Protein AF-A0A4Y2X254-F1 (afdb_monomer_lite)

Secondary structure (DSSP, 8-state):
-BBTTBEEEE-STT---EEEE-TT--SS-B--EEEEEPGGG-SSPPP--TT-EE-S-EEEEESTT-EESS--EEE-------GGGTEEEEEEEESSSS--EE------HHHHHHHHTT-------EE--SEEEEEEEE--

Structure (mmCIF, N/CA/C/O backbone):
data_AF-A0A4Y2X254-F1
#
_entry.id   AF-A0A4Y2X254-F1
#
loop_
_atom_site.group_PDB
_atom_site.id
_atom_site.type_symbol
_atom_site.label_atom_id
_atom_site.label_alt_id
_atom_site.label_comp_id
_atom_site.label_asym_id
_atom_site.label_entity_id
_atom_site.label_seq_id
_atom_site.pdbx_PDB_ins_code
_atom_site.Cartn_x
_atom_site.Cartn_y
_atom_site.Cartn_z
_atom_site.occupancy
_atom_site.B_iso_or_equiv
_atom_site.auth_seq_id
_atom_site.auth_comp_id
_atom_site.auth_asym_id
_atom_site.auth_atom_id
_atom_site.pdbx_PDB_model_num
ATOM 1 N N . MET A 1 1 ? -0.592 -3.320 -16.004 1.00 88.75 1 MET A N 1
ATOM 2 C CA . MET A 1 1 ? 0.699 -3.849 -16.490 1.00 88.75 1 MET A CA 1
ATOM 3 C C . MET A 1 1 ? 1.710 -2.755 -16.274 1.00 88.75 1 MET A C 1
ATOM 5 O O . MET A 1 1 ? 1.361 -1.605 -16.503 1.00 88.75 1 MET A O 1
ATOM 9 N N . VAL A 1 2 ? 2.899 -3.107 -15.817 1.00 91.50 2 VAL A N 1
ATOM 10 C CA . VAL A 1 2 ? 4.017 -2.181 -15.631 1.00 91.50 2 VAL A CA 1
ATOM 11 C C . VAL A 1 2 ? 5.270 -2.823 -16.208 1.00 91.50 2 VAL A C 1
ATOM 13 O O . VAL A 1 2 ? 5.375 -4.047 -16.195 1.00 91.50 2 VAL A O 1
ATOM 16 N N . ASP A 1 3 ? 6.186 -2.016 -16.723 1.00 91.62 3 ASP A N 1
ATOM 17 C CA . ASP A 1 3 ? 7.510 -2.430 -17.187 1.00 91.62 3 ASP A CA 1
ATOM 18 C C . ASP A 1 3 ? 8.564 -1.416 -16.713 1.00 91.62 3 ASP A C 1
ATOM 20 O O . ASP A 1 3 ? 8.277 -0.571 -15.863 1.00 91.62 3 ASP A O 1
ATOM 24 N N . ALA A 1 4 ? 9.786 -1.495 -17.241 1.00 91.56 4 ALA A N 1
ATOM 25 C CA . ALA A 1 4 ? 10.888 -0.616 -16.856 1.00 91.56 4 ALA A CA 1
ATOM 26 C C . ALA A 1 4 ? 10.608 0.884 -17.079 1.00 91.56 4 ALA A C 1
ATOM 28 O O . ALA A 1 4 ? 11.311 1.714 -16.515 1.00 91.56 4 ALA A O 1
ATOM 29 N N . ARG A 1 5 ? 9.585 1.271 -17.850 1.00 91.81 5 ARG A N 1
ATOM 30 C CA . ARG A 1 5 ? 9.162 2.678 -17.978 1.00 91.81 5 ARG A CA 1
ATOM 31 C C . ARG A 1 5 ? 8.418 3.185 -16.740 1.00 91.81 5 ARG A C 1
ATOM 33 O O . ARG A 1 5 ? 8.185 4.382 -16.625 1.00 91.81 5 ARG A O 1
ATOM 40 N N . GLY A 1 6 ? 8.046 2.292 -15.825 1.00 90.62 6 GLY A N 1
ATOM 41 C CA . GLY A 1 6 ? 7.198 2.607 -14.685 1.00 90.62 6 GLY A CA 1
ATOM 42 C C . GLY A 1 6 ? 5.729 2.752 -15.081 1.00 90.62 6 GLY A C 1
ATOM 43 O O . GLY A 1 6 ? 5.288 2.317 -16.148 1.00 90.62 6 GLY A O 1
ATOM 44 N N . GLY A 1 7 ? 4.938 3.333 -14.188 1.00 90.81 7 GLY A N 1
ATOM 45 C CA . GLY A 1 7 ? 3.528 3.601 -14.432 1.00 90.81 7 GLY A CA 1
ATOM 46 C C . GLY A 1 7 ? 2.764 3.974 -13.170 1.00 90.81 7 GLY A C 1
ATOM 47 O O . GLY A 1 7 ? 3.117 3.579 -12.061 1.00 90.81 7 GLY A O 1
ATOM 48 N N . ALA A 1 8 ? 1.672 4.713 -13.353 1.00 90.12 8 ALA A N 1
ATOM 49 C CA . ALA A 1 8 ? 0.723 5.021 -12.294 1.00 90.12 8 ALA A CA 1
ATOM 50 C C . ALA A 1 8 ? -0.618 4.344 -12.588 1.00 90.12 8 ALA A C 1
ATOM 52 O O . ALA A 1 8 ? -1.198 4.506 -13.661 1.00 90.12 8 ALA A O 1
ATOM 53 N N . MET A 1 9 ? -1.121 3.591 -11.619 1.00 90.44 9 MET A N 1
ATOM 54 C CA . MET A 1 9 ? -2.375 2.857 -11.699 1.00 90.44 9 MET A CA 1
ATOM 55 C C . MET A 1 9 ? -3.311 3.367 -10.608 1.00 90.44 9 MET A C 1
ATOM 57 O O . MET A 1 9 ? -2.927 3.460 -9.447 1.00 90.44 9 MET A O 1
ATOM 61 N N . ARG A 1 10 ? -4.555 3.683 -10.966 1.00 88.31 10 ARG A N 1
ATOM 62 C CA . ARG A 1 10 ? -5.624 3.969 -10.000 1.00 88.31 10 ARG A CA 1
ATOM 63 C C . ARG A 1 10 ? -6.584 2.789 -9.983 1.00 88.31 10 ARG A C 1
ATOM 65 O O . ARG A 1 10 ? -6.902 2.235 -11.036 1.00 88.31 10 ARG A O 1
ATOM 72 N N . GLY A 1 11 ? -7.026 2.384 -8.799 1.00 81.25 11 GLY A N 1
ATOM 73 C CA . GLY A 1 11 ? -8.024 1.329 -8.685 1.00 81.25 11 GLY A CA 1
ATOM 74 C C . GLY A 1 11 ? -9.383 1.775 -9.244 1.00 81.25 11 GLY A C 1
ATOM 75 O O . GLY A 1 11 ? -9.690 2.964 -9.345 1.00 81.25 11 GLY A O 1
ATOM 76 N N . CYS A 1 12 ? -10.187 0.808 -9.685 1.00 74.75 12 CYS A N 1
ATOM 77 C CA . CYS A 1 12 ? -11.411 1.087 -10.429 1.00 74.75 12 CYS A CA 1
ATOM 78 C C . CYS A 1 12 ? -12.546 1.628 -9.545 1.00 74.75 12 CYS A C 1
ATOM 80 O O . CYS A 1 12 ? -12.768 1.172 -8.422 1.00 74.75 12 CYS A O 1
ATOM 82 N N . ARG A 1 13 ? -13.319 2.541 -10.144 1.00 62.75 13 ARG A N 1
ATOM 83 C CA . ARG A 1 13 ? -14.635 3.078 -9.758 1.00 62.75 13 ARG A CA 1
ATOM 84 C C . ARG A 1 13 ? -14.743 3.749 -8.385 1.00 62.75 13 ARG A C 1
ATOM 86 O O . ARG A 1 13 ? -15.201 4.875 -8.379 1.00 62.75 13 ARG A O 1
ATOM 93 N N . HIS A 1 14 ? -14.300 3.169 -7.269 1.00 73.62 14 HIS A N 1
ATOM 94 C CA . HIS A 1 14 ? -14.421 3.795 -5.933 1.00 73.62 14 HIS A CA 1
ATOM 95 C C . HIS A 1 14 ? -13.381 3.309 -4.910 1.00 73.62 14 HIS A C 1
ATOM 97 O O . HIS A 1 14 ? -13.564 3.488 -3.707 1.00 73.62 14 HIS A O 1
ATOM 103 N N . SER A 1 15 ? -12.305 2.642 -5.338 1.00 81.94 15 SER A N 1
ATOM 104 C CA . SER A 1 15 ? -11.327 2.128 -4.375 1.00 81.94 15 SER A CA 1
ATOM 105 C C . SER A 1 15 ? -10.490 3.229 -3.730 1.00 81.94 15 SER A C 1
ATOM 107 O O . SER A 1 15 ? -10.015 3.018 -2.630 1.00 81.94 15 SER A O 1
ATOM 109 N N . GLY A 1 16 ? -10.246 4.354 -4.411 1.00 85.75 16 GLY A N 1
ATOM 110 C CA . GLY A 1 16 ? -9.342 5.420 -3.949 1.00 85.75 16 GLY A CA 1
ATOM 111 C C . GLY A 1 16 ? -7.851 5.044 -3.939 1.00 85.75 16 GLY A C 1
ATOM 112 O O . GLY A 1 16 ? -7.012 5.931 -3.921 1.00 85.75 16 GLY A O 1
ATOM 113 N N . VAL A 1 17 ? -7.518 3.751 -4.017 1.00 90.19 17 VAL A N 1
ATOM 114 C CA . VAL A 1 17 ? -6.135 3.250 -4.084 1.00 90.19 17 VAL A CA 1
ATOM 115 C C . VAL A 1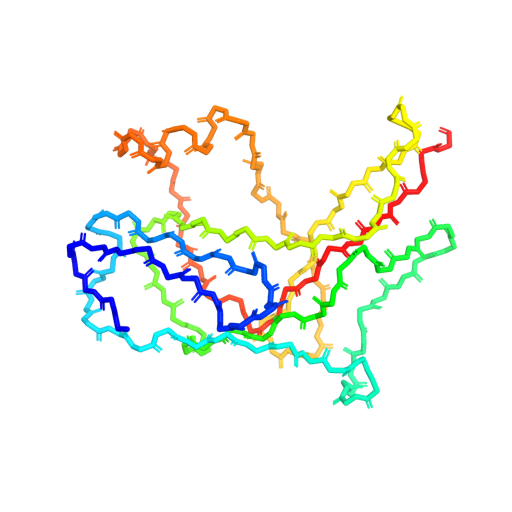 17 ? -5.416 3.729 -5.342 1.00 90.19 17 VAL A C 1
ATOM 117 O O . VAL A 1 17 ? -5.955 3.611 -6.450 1.00 90.19 17 VAL A O 1
ATOM 120 N N . ARG A 1 18 ? -4.167 4.169 -5.181 1.00 90.44 18 ARG A N 1
ATOM 121 C CA . ARG A 1 18 ? -3.242 4.462 -6.280 1.00 90.44 18 ARG A CA 1
ATOM 122 C C . ARG A 1 18 ? -1.921 3.741 -6.050 1.00 90.44 18 ARG A C 1
ATOM 124 O O . ARG A 1 18 ? -1.416 3.706 -4.939 1.00 90.44 18 ARG A O 1
ATOM 131 N N . ILE A 1 19 ? -1.363 3.183 -7.112 1.00 90.44 19 ILE A N 1
ATOM 132 C CA . ILE A 1 19 ? -0.040 2.562 -7.123 1.00 90.44 19 ILE A CA 1
ATOM 133 C C . ILE A 1 19 ? 0.802 3.349 -8.117 1.00 90.44 19 ILE A C 1
ATOM 135 O O . ILE A 1 19 ? 0.371 3.558 -9.253 1.00 90.44 19 ILE A O 1
ATOM 139 N N . ILE A 1 20 ?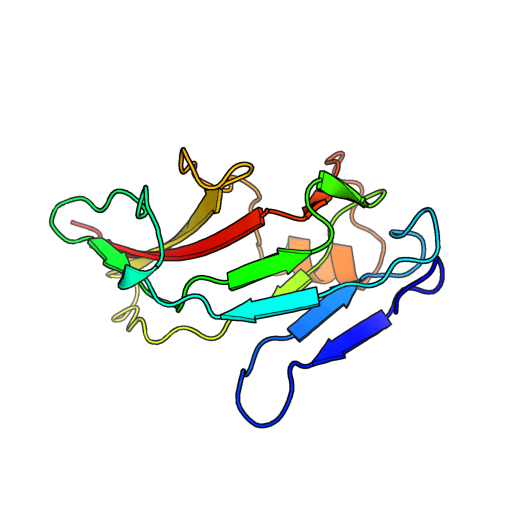 1.981 3.792 -7.704 1.00 90.88 20 ILE A N 1
ATOM 140 C CA . ILE A 1 20 ? 2.931 4.518 -8.541 1.00 90.88 20 ILE A CA 1
ATOM 141 C C . ILE A 1 20 ? 4.238 3.745 -8.511 1.00 90.88 20 ILE A C 1
ATOM 143 O O . ILE A 1 20 ? 4.831 3.527 -7.457 1.00 90.88 20 ILE A O 1
ATOM 147 N N . ILE A 1 21 ? 4.673 3.327 -9.689 1.00 90.44 21 ILE A N 1
ATOM 148 C CA . ILE A 1 21 ? 5.931 2.627 -9.892 1.00 90.44 21 ILE A CA 1
ATOM 149 C C . ILE A 1 21 ? 6.807 3.583 -10.694 1.00 90.44 21 ILE A C 1
ATOM 151 O O . ILE A 1 21 ? 6.490 3.833 -11.862 1.00 90.44 21 ILE A O 1
ATOM 155 N N . PRO A 1 22 ? 7.858 4.154 -10.086 1.00 89.06 22 PRO A N 1
ATOM 156 C CA . PRO A 1 22 ? 8.777 5.023 -10.805 1.00 89.06 22 PRO A CA 1
ATOM 157 C C . PRO A 1 22 ? 9.480 4.281 -11.956 1.00 89.06 22 PRO A C 1
ATOM 159 O O . PRO A 1 22 ? 9.564 3.042 -11.943 1.00 89.06 22 PRO A O 1
ATOM 162 N N . PRO A 1 23 ? 10.001 5.008 -12.957 1.00 89.75 23 PRO A N 1
ATOM 163 C CA . PRO A 1 23 ? 10.819 4.419 -14.006 1.00 89.75 23 PRO A CA 1
ATOM 164 C C . PRO A 1 23 ? 11.997 3.621 -13.436 1.00 89.75 23 PRO A C 1
ATOM 166 O O . PRO A 1 23 ? 12.519 3.899 -12.358 1.00 89.75 23 PRO A O 1
ATOM 169 N N . ARG A 1 24 ? 12.416 2.590 -14.171 1.00 89.56 24 ARG A N 1
ATOM 170 C CA . ARG A 1 24 ? 13.536 1.683 -13.867 1.00 89.56 24 ARG A CA 1
ATOM 171 C C . ARG A 1 24 ? 13.380 0.828 -12.604 1.00 89.56 24 ARG A C 1
ATOM 173 O O . ARG A 1 24 ? 14.252 0.012 -12.333 1.00 89.56 24 ARG A O 1
ATOM 180 N N . LYS A 1 25 ? 12.274 0.937 -11.857 1.00 88.00 25 LYS A N 1
ATOM 181 C CA . LYS A 1 25 ? 12.049 0.118 -10.652 1.00 88.00 25 LYS A CA 1
ATOM 182 C C . LYS A 1 25 ? 11.528 -1.289 -10.959 1.00 88.00 25 LYS A C 1
ATOM 184 O O . LYS A 1 25 ? 11.769 -2.201 -10.175 1.00 88.00 25 LYS A O 1
ATOM 189 N N . ALA A 1 26 ? 10.866 -1.513 -12.096 1.00 90.75 26 ALA A N 1
ATOM 190 C CA . ALA A 1 26 ? 10.452 -2.853 -12.524 1.00 90.75 26 ALA A CA 1
ATOM 191 C C . ALA A 1 26 ? 11.522 -3.499 -13.422 1.00 90.75 26 ALA A C 1
ATOM 193 O O . ALA A 1 26 ? 11.818 -2.984 -14.498 1.00 90.75 26 ALA A O 1
ATOM 194 N N . SER A 1 27 ? 12.071 -4.642 -12.999 1.00 89.75 27 SER A N 1
ATOM 195 C CA . SER A 1 27 ? 13.108 -5.378 -13.746 1.00 89.75 27 SER A CA 1
ATOM 196 C C . SER A 1 27 ? 12.570 -6.109 -14.979 1.00 89.75 27 SER A C 1
ATOM 198 O O . SER A 1 27 ? 13.298 -6.328 -15.944 1.00 89.75 27 SER A O 1
ATOM 200 N N . MET A 1 28 ? 11.288 -6.479 -14.961 1.00 90.50 28 MET A N 1
ATOM 201 C CA . MET A 1 28 ? 10.595 -7.136 -16.065 1.00 90.50 28 MET A CA 1
ATOM 202 C C . MET A 1 28 ? 9.124 -6.705 -16.121 1.00 90.50 28 MET A C 1
ATOM 204 O O . MET A 1 28 ? 8.572 -6.280 -15.099 1.00 90.50 28 MET A O 1
ATOM 208 N N . PRO A 1 29 ? 8.458 -6.825 -17.284 1.00 92.31 29 PRO A N 1
ATOM 209 C CA . PRO A 1 29 ? 7.033 -6.556 -17.392 1.00 92.31 29 PRO A CA 1
ATOM 210 C C . PRO A 1 29 ? 6.214 -7.442 -16.446 1.00 92.31 29 PRO A C 1
ATOM 212 O O . PRO A 1 29 ? 6.281 -8.667 -16.517 1.00 92.31 29 PRO A O 1
ATOM 215 N N . MET A 1 30 ? 5.400 -6.834 -15.583 1.00 90.75 30 MET A N 1
ATOM 216 C CA . MET A 1 30 ? 4.594 -7.555 -14.596 1.00 90.75 30 MET A CA 1
ATOM 217 C C . MET A 1 30 ? 3.157 -7.029 -14.506 1.00 90.75 30 MET A C 1
ATOM 219 O O . MET A 1 30 ? 2.848 -5.857 -14.765 1.00 90.75 30 MET A O 1
ATOM 223 N N . ARG A 1 31 ? 2.231 -7.928 -14.157 1.00 91.81 31 ARG A N 1
ATOM 224 C CA . ARG A 1 31 ? 0.824 -7.595 -13.924 1.00 91.81 31 ARG A CA 1
ATOM 225 C C . ARG A 1 31 ? 0.602 -7.348 -12.441 1.00 91.81 31 ARG A C 1
ATOM 227 O O . ARG A 1 31 ? 0.458 -8.297 -11.682 1.00 91.81 31 ARG A O 1
ATOM 234 N N . ILE A 1 32 ? 0.509 -6.078 -12.065 1.00 90.06 32 ILE A N 1
ATOM 235 C CA . ILE A 1 32 ? 0.159 -5.713 -10.695 1.00 90.06 32 ILE A CA 1
ATOM 236 C C . ILE A 1 32 ? -1.348 -5.807 -10.503 1.00 90.06 32 ILE A C 1
ATOM 238 O O . ILE A 1 32 ? -2.120 -5.259 -11.297 1.00 90.06 32 ILE A O 1
ATOM 242 N N . THR A 1 33 ? -1.752 -6.504 -9.450 1.00 89.38 33 THR A N 1
ATOM 243 C CA . THR A 1 33 ? -3.140 -6.617 -9.006 1.00 89.38 33 THR A CA 1
ATOM 244 C C . THR A 1 33 ? -3.263 -6.129 -7.579 1.00 89.38 33 THR A C 1
ATOM 246 O O . THR A 1 33 ? -2.337 -6.249 -6.785 1.00 89.38 33 THR A O 1
ATOM 249 N N . CYS A 1 34 ? -4.425 -5.583 -7.257 1.00 88.19 34 CYS A N 1
ATOM 250 C CA . CYS A 1 34 ? -4.707 -5.026 -5.952 1.00 88.19 34 CYS A CA 1
ATOM 251 C C . CYS A 1 34 ? -6.200 -5.202 -5.669 1.00 88.19 34 CYS A C 1
ATOM 253 O O . CYS A 1 34 ? -7.026 -4.827 -6.509 1.00 88.19 34 CYS A O 1
ATOM 255 N N . ARG A 1 35 ? -6.559 -5.796 -4.527 1.00 88.12 35 ARG A N 1
ATOM 256 C CA . ARG A 1 35 ? -7.962 -5.986 -4.132 1.00 88.12 35 ARG A CA 1
ATOM 257 C C . ARG A 1 35 ? -8.172 -5.758 -2.645 1.00 88.12 35 ARG A C 1
AT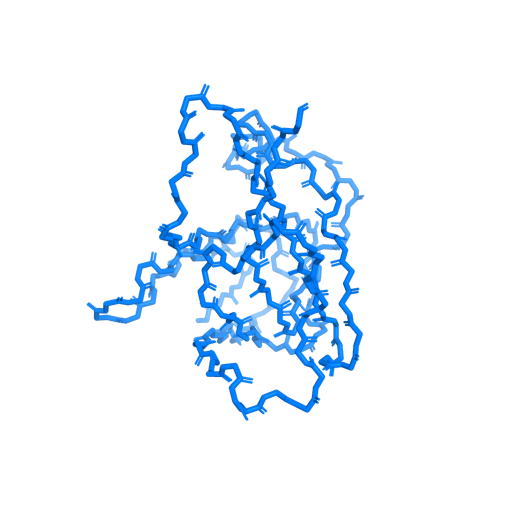OM 259 O O . ARG A 1 35 ? -7.330 -6.106 -1.828 1.00 88.12 35 ARG A O 1
ATOM 266 N N . TYR A 1 36 ? -9.339 -5.232 -2.288 1.00 89.31 36 TYR A N 1
ATOM 267 C CA . TYR A 1 36 ? -9.739 -5.174 -0.889 1.00 89.31 36 TYR A CA 1
ATOM 268 C C . TYR A 1 36 ? -10.199 -6.538 -0.393 1.00 89.31 36 TYR A C 1
ATOM 270 O O . TYR A 1 36 ? -11.085 -7.163 -0.985 1.00 89.31 36 TYR A O 1
ATOM 278 N N . LEU A 1 37 ? -9.638 -6.958 0.733 1.00 88.75 37 LEU A N 1
ATOM 279 C CA . LEU A 1 37 ? -10.101 -8.103 1.489 1.00 88.75 37 LEU A CA 1
ATOM 280 C C . LEU A 1 37 ? -11.053 -7.680 2.598 1.00 88.75 37 LEU A C 1
ATOM 282 O O . LEU A 1 37 ? -10.926 -6.627 3.224 1.00 88.75 37 LEU A O 1
ATOM 286 N N . ARG A 1 38 ? -12.023 -8.557 2.830 1.00 86.00 38 ARG A N 1
ATOM 287 C CA . ARG A 1 38 ? -12.898 -8.507 3.994 1.00 86.00 38 ARG A CA 1
ATOM 288 C C . ARG A 1 38 ? -12.183 -9.188 5.156 1.00 86.00 38 ARG A C 1
ATOM 290 O O . ARG A 1 38 ? -11.622 -10.265 4.953 1.00 86.00 38 ARG A O 1
ATOM 297 N N . LYS A 1 39 ? -12.211 -8.579 6.343 1.00 81.94 39 LYS A N 1
ATOM 298 C CA . LYS A 1 39 ? -11.507 -9.087 7.531 1.00 81.94 39 LYS A CA 1
ATOM 299 C C . LYS A 1 39 ? -11.960 -10.505 7.888 1.00 81.94 39 LYS A C 1
ATOM 301 O O . LYS A 1 39 ? -11.138 -11.322 8.275 1.00 81.94 39 LYS A O 1
ATOM 306 N N . GLU A 1 40 ? -13.231 -10.822 7.653 1.00 85.38 40 GLU A N 1
ATOM 307 C CA . GLU A 1 40 ? -13.839 -12.128 7.944 1.00 85.38 40 GLU A CA 1
ATOM 308 C C . GLU A 1 40 ? -13.289 -13.261 7.066 1.00 85.38 40 GLU A C 1
ATOM 310 O O . GLU A 1 40 ? -13.489 -14.430 7.371 1.00 85.38 40 GLU A O 1
ATOM 315 N N . LYS A 1 41 ? -12.618 -12.932 5.954 1.00 85.31 41 LYS A N 1
ATOM 316 C CA . LYS A 1 41 ? -11.998 -13.925 5.065 1.00 85.31 41 LYS A CA 1
ATOM 317 C C . LYS A 1 41 ? -10.562 -14.273 5.459 1.00 85.31 41 LYS A C 1
ATOM 319 O O . LYS A 1 41 ? -9.962 -15.116 4.800 1.00 85.31 41 LYS A O 1
ATOM 324 N N . LEU A 1 42 ? -9.997 -13.615 6.471 1.00 85.69 42 LEU A N 1
ATOM 325 C CA . LEU A 1 42 ? -8.637 -13.883 6.925 1.00 85.69 42 LEU A CA 1
ATOM 326 C C . LEU A 1 42 ? -8.638 -14.953 8.005 1.00 85.69 42 LEU A C 1
ATOM 328 O O . LEU A 1 42 ? -9.311 -14.811 9.021 1.00 85.69 42 LEU A O 1
ATOM 332 N N . ILE A 1 43 ? -7.824 -15.983 7.792 1.00 88.25 43 ILE A N 1
ATOM 333 C CA . ILE A 1 43 ? -7.573 -17.023 8.794 1.00 88.25 43 ILE A CA 1
ATOM 334 C C . ILE A 1 43 ? -6.825 -16.411 9.989 1.00 88.25 43 ILE A C 1
ATOM 336 O O . ILE A 1 43 ? -7.179 -16.662 11.137 1.00 88.25 43 ILE A O 1
ATOM 340 N N . HIS A 1 44 ? -5.846 -15.542 9.713 1.00 89.94 44 HIS A N 1
ATOM 341 C CA . HIS A 1 44 ? -5.045 -14.850 10.721 1.00 89.94 44 HIS A CA 1
ATOM 342 C C . HIS A 1 44 ? -5.183 -13.325 10.552 1.00 89.94 44 HIS A C 1
ATOM 344 O O . HIS A 1 44 ? -4.466 -12.720 9.749 1.00 89.94 44 HIS A O 1
ATOM 350 N N . PRO A 1 45 ? -6.138 -12.674 11.243 1.00 88.94 45 PRO A N 1
ATOM 351 C CA . PRO A 1 45 ? -6.293 -11.223 11.176 1.00 88.94 45 PRO A CA 1
ATOM 352 C C . PRO A 1 45 ? -5.116 -10.495 11.856 1.00 88.94 45 PRO A C 1
ATOM 354 O O . PRO A 1 45 ? -4.460 -11.076 12.723 1.00 88.94 45 PRO A O 1
ATOM 357 N N . PRO A 1 46 ? -4.854 -9.221 11.504 1.00 89.50 46 PRO A N 1
ATOM 358 C CA . PRO A 1 46 ? -3.810 -8.435 12.155 1.00 89.50 46 PRO A CA 1
ATOM 359 C C . PRO A 1 46 ? -4.096 -8.299 13.659 1.00 89.50 46 PRO A C 1
ATOM 361 O O . PRO A 1 46 ? -5.241 -7.991 14.019 1.00 89.50 46 PRO A O 1
ATOM 364 N N . PRO A 1 47 ? -3.093 -8.519 14.530 1.00 88.06 47 PRO A N 1
ATOM 365 C CA . PRO A 1 47 ? -3.250 -8.320 15.962 1.00 88.06 47 PRO A CA 1
ATOM 366 C C . PRO A 1 47 ? -3.447 -6.827 16.238 1.00 88.06 47 PRO A C 1
ATOM 368 O O . PRO A 1 47 ? -2.732 -5.993 15.684 1.00 88.06 47 PRO A O 1
ATOM 371 N N . LEU A 1 48 ? -4.433 -6.503 17.071 1.00 88.81 48 LEU A N 1
ATOM 372 C CA . LEU A 1 48 ? -4.709 -5.146 17.533 1.00 88.81 48 LEU A CA 1
ATOM 373 C C . LEU A 1 48 ? -4.661 -5.149 19.057 1.00 88.81 48 LEU A C 1
ATOM 375 O O . LEU A 1 48 ? -5.250 -6.033 19.683 1.00 88.81 48 LEU A O 1
ATOM 379 N N . MET A 1 49 ? -3.961 -4.179 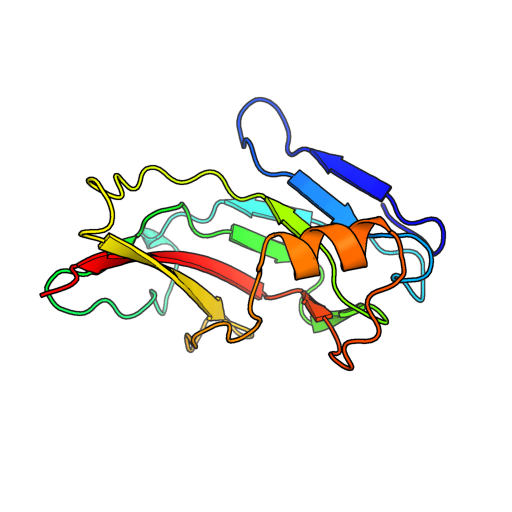19.631 1.00 88.38 49 MET A N 1
ATOM 380 C CA . MET A 1 49 ? -3.932 -3.957 21.076 1.00 88.38 49 MET A CA 1
ATOM 381 C C . MET A 1 49 ? -5.114 -3.090 21.532 1.00 88.38 49 MET A C 1
ATOM 383 O O . MET A 1 49 ? -5.870 -2.548 20.721 1.00 88.38 49 MET A O 1
ATOM 387 N N . GLU A 1 50 ? -5.298 -2.962 22.846 1.00 86.88 50 GLU A N 1
ATOM 388 C CA . GLU A 1 50 ? -6.280 -2.029 23.400 1.00 86.88 50 GLU A CA 1
ATOM 389 C C . GLU A 1 50 ? -5.978 -0.598 22.929 1.00 86.88 50 GLU A C 1
ATOM 391 O O . GLU A 1 50 ? -4.838 -0.144 22.962 1.00 86.88 50 GLU A O 1
ATOM 396 N N . GLY A 1 51 ? -7.001 0.104 22.433 1.00 84.75 51 GLY A N 1
ATOM 397 C CA . GLY A 1 51 ? -6.843 1.444 21.861 1.00 84.75 51 GLY A CA 1
ATOM 398 C C . GLY A 1 51 ? -6.380 1.482 20.398 1.00 84.75 51 GLY A C 1
ATOM 399 O O . GLY A 1 51 ? -6.326 2.576 19.827 1.00 84.75 51 GLY A O 1
ATOM 400 N N . GLU A 1 52 ? -6.112 0.329 19.773 1.00 88.50 52 GLU A N 1
ATOM 401 C CA . GLU A 1 52 ? -5.804 0.222 18.344 1.00 88.50 52 GLU A CA 1
ATOM 402 C C . GLU A 1 52 ? -7.037 -0.142 17.505 1.00 88.50 52 GLU A C 1
ATOM 404 O O . GLU A 1 52 ? -7.912 -0.912 17.908 1.00 88.50 52 GLU A O 1
ATOM 409 N N . ALA A 1 53 ? -7.098 0.382 16.280 1.00 88.31 53 ALA A N 1
ATOM 410 C CA . ALA A 1 53 ? -8.137 0.030 15.316 1.00 88.31 53 ALA A CA 1
ATOM 411 C C . ALA A 1 53 ? -7.593 -0.017 13.886 1.00 88.31 53 ALA A C 1
ATOM 413 O O . ALA A 1 53 ? -6.595 0.618 13.558 1.00 88.31 53 ALA A O 1
ATOM 414 N N . CYS A 1 54 ? -8.274 -0.735 12.991 1.00 89.31 54 CYS A N 1
ATOM 415 C CA . CYS A 1 54 ? -7.958 -0.661 11.566 1.00 89.31 54 CYS A CA 1
ATOM 416 C C . CYS A 1 54 ? -8.348 0.720 11.020 1.00 89.31 54 CYS A C 1
ATOM 418 O O . CYS A 1 54 ? -9.511 1.116 11.085 1.00 89.31 54 CYS A O 1
ATOM 420 N N . ALA A 1 55 ? -7.382 1.434 10.449 1.00 90.25 55 ALA A N 1
ATOM 421 C CA . ALA A 1 55 ? -7.584 2.726 9.810 1.00 90.25 55 ALA A CA 1
ATOM 422 C C . ALA A 1 55 ? -8.027 2.582 8.344 1.00 90.25 55 ALA A C 1
ATOM 424 O O . ALA A 1 55 ? -8.740 3.444 7.835 1.00 90.25 55 ALA A O 1
ATOM 425 N N . SER A 1 56 ? -7.657 1.495 7.665 1.00 90.69 56 SER A N 1
ATOM 426 C CA . SER A 1 56 ? -8.070 1.189 6.288 1.00 90.69 56 SER A CA 1
ATOM 427 C C . SER A 1 56 ? -8.572 -0.249 6.140 1.00 90.69 56 SER A C 1
ATOM 429 O O . SER A 1 56 ? -8.485 -1.074 7.051 1.00 90.69 56 SER A O 1
ATOM 431 N N . ARG A 1 57 ? -9.133 -0.550 4.962 1.00 89.75 57 ARG A N 1
ATOM 432 C CA . ARG A 1 57 ? -9.426 -1.928 4.555 1.00 89.75 57 ARG A CA 1
ATOM 433 C C . ARG A 1 57 ? -8.133 -2.644 4.180 1.00 89.75 57 ARG A C 1
ATOM 435 O O . ARG A 1 57 ? -7.231 -2.036 3.615 1.00 89.75 57 ARG A O 1
ATOM 442 N N . ILE A 1 58 ? -8.109 -3.952 4.409 1.00 90.62 58 ILE A N 1
ATOM 443 C CA . ILE A 1 58 ? -6.962 -4.801 4.090 1.00 90.62 58 ILE A CA 1
ATOM 444 C C . ILE A 1 58 ? -6.810 -4.887 2.577 1.00 90.62 58 ILE A C 1
ATOM 446 O O . ILE A 1 58 ? -7.772 -5.187 1.866 1.00 90.62 58 ILE A O 1
ATOM 450 N N . LEU A 1 59 ? -5.608 -4.608 2.097 1.00 91.25 59 LEU A N 1
ATOM 451 C CA . LEU A 1 59 ? -5.260 -4.589 0.691 1.00 91.25 59 LEU A CA 1
ATOM 452 C C . LEU A 1 59 ? -4.416 -5.812 0.368 1.00 91.25 59 LEU A C 1
ATOM 454 O O . LEU A 1 59 ? -3.331 -5.954 0.916 1.00 91.25 59 LEU A O 1
ATOM 458 N N . GLU A 1 60 ? -4.899 -6.679 -0.515 1.00 89.88 60 GLU A N 1
ATOM 459 C CA . GLU A 1 60 ? -4.086 -7.759 -1.065 1.00 89.88 60 GLU A CA 1
ATOM 460 C C . GLU A 1 60 ? -3.432 -7.314 -2.368 1.00 89.88 60 GLU A C 1
ATOM 462 O O . GLU A 1 60 ? -4.125 -6.796 -3.253 1.00 89.88 60 GLU A O 1
ATOM 467 N N . MET A 1 61 ? -2.123 -7.539 -2.490 1.00 88.06 61 MET A N 1
ATOM 468 C CA . MET A 1 61 ? -1.349 -7.200 -3.682 1.00 88.06 61 MET A CA 1
ATOM 469 C C . MET A 1 61 ? -0.833 -8.457 -4.374 1.00 88.06 61 MET A C 1
ATOM 471 O O . MET A 1 61 ? -0.451 -9.436 -3.739 1.00 88.06 61 MET A O 1
ATOM 475 N N . GLY A 1 62 ? -0.795 -8.408 -5.702 1.00 87.88 62 GLY A N 1
ATOM 476 C CA . GLY A 1 62 ? -0.196 -9.443 -6.533 1.00 87.88 62 GLY A CA 1
ATOM 477 C C . GLY A 1 62 ? 0.720 -8.835 -7.598 1.00 87.88 62 GLY A C 1
ATOM 478 O O . GLY A 1 62 ? 0.470 -7.702 -8.022 1.00 87.88 62 GLY A O 1
ATOM 479 N N . PRO A 1 63 ? 1.749 -9.571 -8.053 1.00 88.19 63 PRO A N 1
ATOM 480 C CA . PRO A 1 63 ? 2.062 -10.954 -7.677 1.00 88.19 63 PRO A CA 1
ATOM 481 C C . PRO A 1 63 ? 2.726 -11.054 -6.294 1.00 88.19 63 PRO A C 1
ATOM 483 O O . PRO A 1 63 ? 3.539 -10.207 -5.933 1.00 88.19 63 PRO A O 1
ATOM 486 N N . VAL A 1 64 ? 2.399 -12.104 -5.535 1.00 83.69 64 VAL A N 1
ATOM 487 C CA . VAL A 1 64 ? 3.030 -12.380 -4.233 1.00 83.69 64 VAL A CA 1
ATOM 488 C C . VAL A 1 64 ? 4.533 -12.567 -4.422 1.00 83.69 64 VAL A C 1
ATOM 490 O O . VAL A 1 64 ? 4.961 -13.303 -5.310 1.00 83.69 64 VAL A O 1
ATOM 493 N N . GLY A 1 65 ? 5.334 -11.882 -3.604 1.00 78.31 65 GLY A N 1
ATOM 494 C CA . GLY A 1 65 ? 6.794 -11.961 -3.669 1.00 78.31 65 GLY A CA 1
ATOM 495 C C . GLY A 1 65 ? 7.419 -11.249 -4.871 1.00 78.31 65 GLY A C 1
ATOM 496 O O . GLY A 1 65 ? 8.626 -11.375 -5.077 1.00 78.31 65 GLY A O 1
ATOM 497 N N . ALA A 1 66 ? 6.641 -10.493 -5.657 1.00 83.94 66 ALA A N 1
ATOM 498 C CA . ALA A 1 66 ? 7.209 -9.638 -6.690 1.00 83.94 66 ALA A CA 1
ATOM 499 C C . ALA A 1 66 ? 8.148 -8.599 -6.063 1.00 83.94 66 ALA A C 1
ATOM 501 O O . ALA A 1 66 ? 7.845 -8.019 -5.020 1.00 83.94 66 ALA A O 1
ATOM 502 N N . ARG A 1 67 ? 9.293 -8.384 -6.714 1.00 82.94 67 ARG A N 1
ATOM 503 C CA . ARG A 1 67 ? 10.346 -7.478 -6.257 1.00 82.94 67 ARG A CA 1
ATOM 504 C C . ARG A 1 67 ? 10.533 -6.347 -7.249 1.00 82.94 67 ARG A C 1
ATOM 506 O O . ARG A 1 67 ? 10.560 -6.577 -8.461 1.00 82.94 67 ARG A O 1
ATOM 513 N N . PHE A 1 68 ? 10.721 -5.151 -6.720 1.00 86.75 68 PHE A N 1
ATOM 514 C CA . PHE A 1 68 ? 11.225 -4.017 -7.475 1.00 86.75 68 PHE A CA 1
ATOM 515 C C 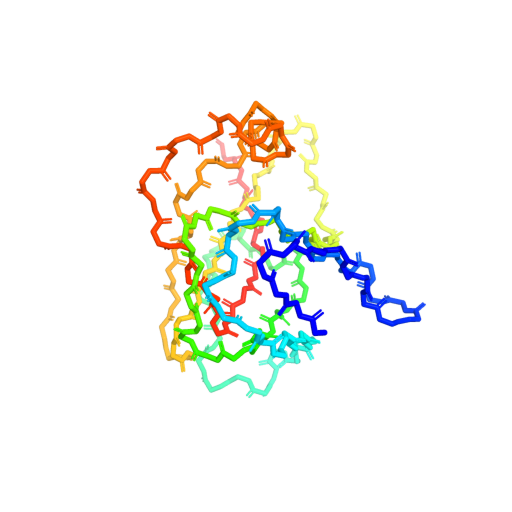. PHE A 1 68 ? 12.672 -3.725 -7.108 1.00 86.75 68 PHE A C 1
ATOM 517 O O . PHE A 1 68 ? 13.122 -4.004 -6.000 1.00 86.75 68 PHE A O 1
ATOM 524 N N . LEU A 1 69 ? 13.368 -3.082 -8.038 1.00 86.38 69 LEU A N 1
ATOM 525 C CA . LEU A 1 69 ? 14.741 -2.597 -7.893 1.00 86.38 69 LEU A CA 1
ATOM 526 C C . LEU A 1 69 ? 14.843 -1.350 -6.989 1.00 86.38 69 LEU A C 1
ATOM 528 O O . LEU A 1 69 ? 15.856 -0.661 -6.982 1.00 86.38 69 LEU A O 1
ATOM 532 N N . GLY A 1 70 ? 13.771 -0.999 -6.284 1.00 83.81 70 GLY A N 1
ATOM 533 C CA . GLY A 1 70 ? 13.706 0.117 -5.351 1.00 83.81 70 GLY A CA 1
ATOM 534 C C . GLY A 1 70 ? 12.262 0.419 -4.953 1.00 83.81 70 GLY A C 1
ATOM 535 O O . GLY A 1 70 ? 11.35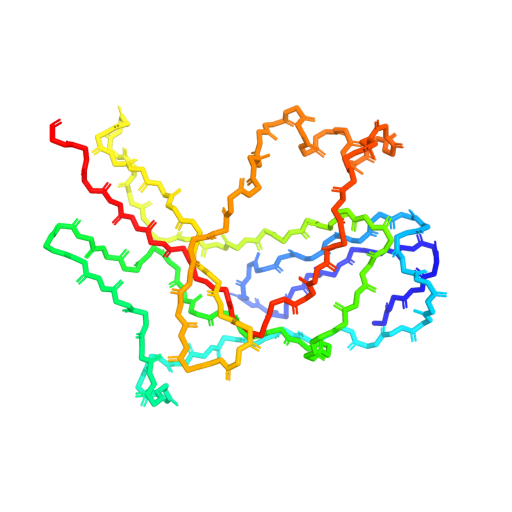2 -0.312 -5.355 1.00 83.81 70 GLY A O 1
ATOM 536 N N . PRO A 1 71 ? 12.033 1.488 -4.179 1.00 82.81 71 PRO A N 1
ATOM 537 C CA . PRO A 1 71 ? 10.725 1.790 -3.610 1.00 82.81 71 PRO A CA 1
ATOM 538 C C . PRO A 1 71 ? 9.668 2.110 -4.665 1.00 82.81 71 PRO A C 1
ATOM 540 O O . PRO A 1 71 ? 9.939 2.653 -5.739 1.00 82.81 71 PRO A O 1
ATOM 543 N N . VAL A 1 72 ? 8.430 1.793 -4.298 1.00 86.44 72 VAL A N 1
ATOM 544 C CA . VAL A 1 72 ? 7.211 2.123 -5.033 1.00 86.44 72 VAL A CA 1
ATOM 545 C C . VAL A 1 72 ? 6.217 2.749 -4.070 1.00 86.44 72 VAL A C 1
ATOM 547 O O . VAL A 1 72 ? 6.256 2.485 -2.870 1.00 86.44 72 VAL A O 1
ATOM 550 N N . ILE A 1 73 ? 5.310 3.567 -4.591 1.00 87.56 73 ILE A N 1
ATOM 551 C CA . ILE A 1 73 ? 4.364 4.315 -3.765 1.00 87.56 73 ILE A CA 1
ATOM 552 C C . ILE A 1 73 ? 2.989 3.668 -3.880 1.00 87.56 73 ILE A C 1
ATOM 554 O O . ILE A 1 73 ? 2.501 3.393 -4.980 1.00 87.56 73 ILE A O 1
ATOM 558 N N . ILE A 1 74 ? 2.350 3.442 -2.734 1.00 88.44 74 ILE A N 1
ATOM 559 C CA . ILE A 1 74 ? 0.975 2.956 -2.648 1.00 88.44 74 ILE A CA 1
ATOM 560 C C . ILE A 1 74 ? 0.191 3.941 -1.785 1.00 88.44 74 ILE A C 1
ATOM 562 O O . ILE A 1 74 ? 0.384 4.019 -0.577 1.00 88.44 74 ILE A O 1
ATOM 566 N N . GLU A 1 75 ? -0.722 4.680 -2.405 1.00 88.62 75 GLU A N 1
ATOM 567 C CA . GLU A 1 75 ? -1.672 5.529 -1.694 1.00 88.62 75 GLU A CA 1
ATOM 568 C C . GLU A 1 75 ? -2.886 4.672 -1.311 1.00 88.62 75 GLU A C 1
ATOM 570 O O . GLU A 1 75 ? -3.568 4.118 -2.182 1.00 88.62 75 GLU A O 1
ATOM 575 N N . VAL A 1 76 ? -3.165 4.557 -0.009 1.00 89.12 76 VAL A N 1
ATOM 576 C CA . VAL A 1 76 ? -4.302 3.796 0.526 1.00 89.12 76 VAL A CA 1
ATOM 577 C C . VAL A 1 76 ? -5.237 4.747 1.273 1.00 89.12 76 VAL A C 1
ATOM 579 O O . VAL A 1 76 ? -4.815 5.361 2.252 1.00 89.12 76 VAL A O 1
ATOM 582 N N . PRO A 1 77 ? -6.517 4.866 0.875 1.00 89.19 77 PRO A N 1
ATOM 583 C CA . PRO A 1 77 ? -7.461 5.678 1.628 1.00 89.19 77 PRO A CA 1
ATOM 584 C C . PRO A 1 77 ? -7.737 5.051 2.998 1.00 89.19 77 PRO A C 1
ATOM 586 O O . PRO A 1 77 ? -7.940 3.836 3.116 1.00 89.19 77 PRO A O 1
ATOM 589 N N . HIS A 1 78 ? -7.795 5.896 4.024 1.00 87.75 78 HIS A N 1
ATOM 590 C CA . HIS A 1 78 ? -8.121 5.517 5.394 1.00 87.75 78 HIS A CA 1
ATOM 591 C C . HIS A 1 78 ? -9.320 6.315 5.922 1.00 87.75 78 HIS A C 1
ATOM 593 O O . HIS A 1 78 ? -9.662 7.376 5.409 1.00 87.75 78 HIS A O 1
ATOM 599 N N . PHE A 1 79 ? -9.946 5.796 6.975 1.00 84.88 79 PHE A N 1
ATOM 600 C CA . PHE A 1 79 ? -11.078 6.402 7.686 1.00 84.88 79 PHE A CA 1
ATOM 601 C C . PHE A 1 79 ? -10.696 6.867 9.101 1.00 84.88 79 PHE A C 1
ATOM 603 O O . PHE A 1 79 ? -11.545 7.293 9.879 1.00 84.88 79 PHE A O 1
ATOM 610 N N . ALA A 1 80 ? -9.412 6.762 9.452 1.00 83.94 80 ALA A N 1
ATOM 611 C CA . ALA A 1 80 ? -8.872 7.224 10.723 1.00 83.94 80 ALA A CA 1
ATOM 612 C C . ALA A 1 80 ? -8.993 8.749 10.899 1.00 83.94 80 ALA A C 1
ATOM 614 O O . ALA A 1 80 ? -8.638 9.512 10.003 1.00 83.94 80 ALA A O 1
ATOM 615 N N . SER A 1 81 ? -9.427 9.173 12.089 1.00 79.81 81 SER A N 1
ATOM 616 C CA . SER A 1 81 ? -9.328 10.558 12.557 1.00 79.81 81 SER A CA 1
ATOM 617 C C . SER A 1 81 ? -8.089 10.692 13.435 1.00 79.81 81 SER A C 1
ATOM 619 O O . SER A 1 81 ? -8.010 10.058 14.487 1.00 79.81 81 SER A O 1
ATOM 621 N N . THR A 1 82 ? -7.136 11.516 13.010 1.00 73.44 82 THR A N 1
ATOM 622 C CA . THR A 1 82 ? -5.852 11.732 13.697 1.00 73.44 82 THR A CA 1
ATOM 623 C C . THR A 1 82 ? -5.923 12.765 14.828 1.00 73.44 82 THR A C 1
ATOM 625 O O . THR A 1 82 ? -4.894 13.063 15.422 1.00 73.44 82 THR A O 1
ATOM 628 N N . ARG A 1 83 ? -7.120 13.313 15.127 1.00 76.25 83 ARG A N 1
ATOM 629 C CA . ARG A 1 83 ? -7.434 14.230 16.249 1.00 76.25 83 ARG A CA 1
ATOM 630 C C . ARG A 1 83 ? -6.260 15.121 16.687 1.00 76.25 83 ARG A C 1
ATOM 632 O O . ARG A 1 83 ? -5.772 15.011 17.800 1.00 76.25 83 ARG A O 1
ATOM 639 N N . GLY A 1 84 ? -5.759 15.975 15.795 1.00 66.69 84 GLY A N 1
ATOM 640 C CA . GLY A 1 84 ? -4.718 16.944 16.166 1.00 66.69 84 GLY A CA 1
ATOM 641 C C . GLY A 1 84 ? -3.393 16.337 16.655 1.00 66.69 84 GLY A C 1
ATOM 642 O O . GLY A 1 84 ? -2.701 16.997 17.419 1.00 66.69 84 GLY A O 1
ATOM 643 N N . LYS A 1 85 ? -3.032 15.131 16.183 1.00 69.31 85 LYS A N 1
ATOM 644 C CA . LYS A 1 85 ? -1.852 14.327 16.572 1.00 69.31 85 LYS A CA 1
ATOM 645 C C . LYS A 1 85 ? -1.994 13.510 17.860 1.00 69.31 85 LYS A C 1
ATOM 647 O O . LYS A 1 85 ? -1.004 12.964 18.310 1.00 69.31 85 LYS A O 1
ATOM 652 N N . GLU A 1 86 ? -3.192 13.333 18.412 1.00 79.94 86 GLU A N 1
ATOM 653 C CA . GLU A 1 86 ? -3.419 12.366 19.508 1.00 79.94 86 GLU A CA 1
ATOM 654 C C . GLU A 1 86 ? -3.335 10.904 19.045 1.00 79.94 86 GLU A C 1
ATOM 656 O O . GLU A 1 86 ? -3.396 9.978 19.852 1.00 79.94 86 GLU A O 1
ATOM 661 N N . ARG A 1 87 ? -3.302 10.670 17.730 1.00 81.88 87 ARG A N 1
ATOM 662 C CA . ARG A 1 87 ? -3.306 9.329 17.154 1.00 81.88 87 ARG A CA 1
ATOM 663 C C . ARG A 1 87 ? -2.356 9.227 15.979 1.00 81.88 87 ARG A C 1
ATOM 665 O O . ARG A 1 87 ? -2.351 10.097 15.106 1.00 81.88 87 ARG A O 1
ATOM 672 N N . GLU A 1 88 ? -1.630 8.123 15.932 1.00 85.00 88 GLU A N 1
ATOM 673 C CA . GLU A 1 88 ? -0.650 7.819 14.894 1.00 85.00 88 GLU A CA 1
ATOM 674 C C . GLU A 1 88 ? -1.143 6.680 13.998 1.00 85.00 88 GLU A C 1
ATOM 676 O O . GLU A 1 88 ? -1.870 5.795 14.450 1.00 85.00 88 GLU A O 1
ATOM 681 N N . ILE A 1 89 ? -0.770 6.709 12.715 1.00 86.12 89 ILE A N 1
ATOM 682 C CA . ILE A 1 89 ? -1.063 5.631 11.772 1.00 86.12 89 ILE A CA 1
ATOM 683 C C . ILE A 1 89 ? 0.199 4.801 11.556 1.00 86.12 89 ILE A C 1
ATOM 685 O O . ILE A 1 89 ? 1.181 5.298 11.018 1.00 86.12 89 ILE A O 1
ATOM 689 N N . THR A 1 90 ? 0.124 3.514 11.875 1.00 87.88 90 THR A N 1
ATOM 690 C CA . THR A 1 90 ? 1.178 2.541 11.578 1.00 87.88 90 THR A CA 1
ATOM 691 C C . THR A 1 90 ? 0.752 1.646 10.421 1.00 87.88 90 THR A C 1
ATOM 693 O O . THR A 1 90 ? -0.412 1.244 10.315 1.00 87.88 90 THR A O 1
ATOM 696 N N . ILE A 1 91 ? 1.696 1.279 9.557 1.00 88.56 91 ILE A N 1
ATOM 697 C CA . ILE A 1 91 ? 1.462 0.321 8.474 1.00 88.56 91 ILE A CA 1
ATOM 698 C C . ILE A 1 91 ? 1.846 -1.079 8.959 1.00 88.56 91 ILE A C 1
ATOM 700 O O . ILE A 1 91 ? 2.980 -1.321 9.363 1.00 88.56 91 ILE A O 1
ATOM 704 N N . LEU A 1 92 ? 0.912 -2.025 8.874 1.00 90.56 92 LEU A N 1
ATOM 705 C CA . LEU A 1 92 ? 1.186 -3.446 9.057 1.00 90.56 92 LEU A CA 1
ATOM 706 C C . LEU A 1 92 ? 1.222 -4.154 7.700 1.00 90.56 92 LEU A C 1
ATOM 708 O O . LEU A 1 92 ? 0.394 -3.909 6.817 1.00 90.56 92 LEU A O 1
ATOM 712 N N . ARG A 1 93 ? 2.163 -5.087 7.569 1.00 89.81 93 ARG A N 1
ATOM 713 C CA . ARG A 1 93 ? 2.355 -5.954 6.407 1.00 89.81 93 ARG A CA 1
ATOM 714 C C . ARG A 1 93 ? 2.252 -7.424 6.784 1.00 89.81 93 ARG A C 1
ATOM 716 O O . ARG A 1 93 ? 2.657 -7.819 7.876 1.00 89.81 93 ARG A O 1
ATOM 723 N N . SER A 1 94 ? 1.791 -8.239 5.845 1.00 89.19 94 SER A N 1
ATOM 724 C CA . SER A 1 94 ? 1.935 -9.693 5.896 1.00 89.19 94 SER A CA 1
ATOM 725 C C . SER A 1 94 ? 2.477 -10.213 4.571 1.00 89.19 94 SER A C 1
ATOM 727 O O . SER A 1 94 ? 1.969 -9.859 3.506 1.00 89.19 94 SER A O 1
ATOM 729 N N . ASP A 1 95 ? 3.498 -11.065 4.644 1.00 85.88 95 ASP A N 1
ATOM 730 C CA . ASP A 1 95 ? 4.120 -11.678 3.466 1.00 85.88 95 ASP A CA 1
ATOM 731 C C . ASP A 1 95 ? 3.413 -12.984 3.071 1.00 85.88 95 ASP A C 1
ATOM 733 O O . ASP A 1 95 ? 3.349 -13.316 1.891 1.00 85.88 95 ASP A O 1
ATOM 737 N N . THR A 1 96 ? 2.839 -13.709 4.037 1.00 84.19 96 THR A N 1
ATOM 738 C CA . THR A 1 96 ? 2.198 -15.023 3.823 1.00 84.19 96 THR A CA 1
ATOM 739 C C . THR A 1 96 ? 0.705 -15.042 4.149 1.00 84.19 96 THR A C 1
ATOM 741 O O . THR A 1 96 ? 0.013 -15.989 3.795 1.00 84.19 96 THR A O 1
ATOM 744 N N . GLY A 1 97 ? 0.188 -14.010 4.823 1.00 85.19 97 GLY A N 1
ATOM 745 C CA . GLY A 1 97 ? -1.157 -14.006 5.400 1.00 85.19 97 GLY A CA 1
ATOM 746 C C . GLY A 1 97 ? -1.262 -14.710 6.758 1.00 85.19 97 GLY A C 1
ATOM 747 O O . GLY A 1 97 ? -2.343 -14.711 7.339 1.00 85.19 97 GLY A O 1
ATOM 748 N N . GLU A 1 98 ? -0.169 -15.283 7.275 1.00 87.69 98 GLU A N 1
ATOM 749 C CA . GLU A 1 98 ? -0.150 -16.023 8.550 1.00 87.69 98 GLU A CA 1
ATOM 750 C C . GLU A 1 98 ? 0.319 -15.168 9.731 1.00 87.69 98 GLU A C 1
ATOM 752 O O . GLU A 1 98 ? -0.171 -15.309 10.848 1.00 87.69 98 GLU A O 1
ATOM 757 N N . SER A 1 99 ? 1.264 -14.259 9.485 1.00 89.88 99 SER A N 1
ATOM 758 C CA . SER A 1 99 ? 1.820 -13.358 10.497 1.00 89.88 99 SER A CA 1
ATOM 759 C C . SER A 1 99 ? 1.852 -11.919 9.997 1.00 89.88 99 SER A C 1
ATOM 761 O O . SER A 1 99 ? 1.978 -11.666 8.797 1.00 89.88 99 SER A O 1
ATOM 763 N N . TRP A 1 100 ? 1.734 -10.970 10.922 1.00 91.06 100 TRP A N 1
ATOM 764 C CA . TRP A 1 100 ? 1.727 -9.538 10.635 1.00 91.06 100 TRP A CA 1
ATOM 765 C C . TRP A 1 100 ? 2.911 -8.868 11.318 1.00 91.06 100 TRP A C 1
ATOM 767 O O . TRP A 1 100 ? 3.234 -9.188 12.460 1.00 91.06 100 TRP A O 1
ATOM 777 N N . ARG A 1 101 ? 3.562 -7.948 10.609 1.00 89.88 101 ARG A N 1
ATOM 778 C CA . ARG A 1 101 ? 4.716 -7.185 11.092 1.00 89.88 101 ARG A CA 1
ATOM 779 C C . ARG A 1 101 ? 4.564 -5.723 10.713 1.00 89.88 101 ARG A C 1
ATOM 781 O O . ARG A 1 101 ? 3.887 -5.404 9.739 1.00 89.88 101 ARG A O 1
ATOM 788 N N . GLU A 1 102 ? 5.190 -4.842 11.473 1.00 89.06 102 GLU A N 1
ATOM 789 C CA . GLU A 1 102 ? 5.241 -3.424 11.139 1.00 89.06 102 GLU A CA 1
ATOM 790 C C . GLU A 1 102 ? 6.097 -3.191 9.889 1.00 89.06 102 GLU A C 1
ATOM 792 O O . GLU A 1 102 ? 7.119 -3.848 9.674 1.00 89.06 102 GLU A O 1
ATOM 797 N N . HIS A 1 103 ? 5.640 -2.297 9.017 1.00 85.62 103 HIS A N 1
ATOM 798 C CA . HIS A 1 103 ? 6.411 -1.854 7.868 1.00 85.62 103 HIS A CA 1
ATOM 799 C C . HIS A 1 103 ? 7.233 -0.627 8.273 1.00 85.62 103 HIS A C 1
ATOM 801 O O . HIS A 1 103 ? 6.687 0.458 8.414 1.00 85.62 103 HIS A O 1
ATOM 807 N N . VAL A 1 104 ? 8.539 -0.828 8.462 1.00 74.06 104 VAL A N 1
ATOM 808 C CA . VAL A 1 104 ? 9.468 0.136 9.090 1.00 74.06 104 VAL A CA 1
ATOM 809 C C . VAL A 1 104 ? 10.028 1.176 8.101 1.00 74.06 104 VAL A C 1
ATOM 811 O O . VAL A 1 104 ? 10.887 1.971 8.456 1.00 74.06 104 VAL A O 1
ATOM 814 N N . LEU A 1 105 ? 9.583 1.194 6.840 1.00 68.56 105 LEU A N 1
ATOM 815 C CA . LEU A 1 105 ? 10.043 2.224 5.906 1.00 68.56 105 LEU A CA 1
ATOM 816 C C . LEU A 1 105 ? 9.442 3.580 6.311 1.00 68.56 105 LEU A C 1
ATOM 818 O O . LEU A 1 105 ? 8.221 3.745 6.257 1.00 68.56 105 LEU A O 1
ATOM 822 N N . GLU A 1 106 ? 10.287 4.545 6.682 1.00 61.72 106 GLU A N 1
ATOM 823 C CA . GLU A 1 106 ? 9.854 5.923 6.917 1.00 61.72 106 GLU A CA 1
ATOM 824 C C . GLU A 1 106 ? 9.361 6.534 5.600 1.00 61.72 106 GLU A C 1
ATOM 826 O O . GLU A 1 106 ? 10.132 6.875 4.706 1.00 61.72 106 GLU A O 1
ATOM 831 N N . ALA A 1 107 ? 8.042 6.650 5.465 1.00 62.66 107 ALA A N 1
ATOM 832 C CA . ALA A 1 107 ? 7.397 7.322 4.344 1.00 62.66 107 ALA A CA 1
ATOM 833 C C . ALA A 1 107 ? 7.294 8.834 4.612 1.00 62.66 107 ALA A C 1
ATOM 835 O O . ALA A 1 107 ? 6.190 9.384 4.628 1.00 62.66 107 ALA A O 1
ATOM 836 N N . SER A 1 108 ? 8.426 9.497 4.877 1.00 70.25 108 SER A N 1
ATOM 837 C CA . SER A 1 108 ? 8.458 10.958 5.021 1.00 70.25 108 SER A CA 1
ATOM 838 C C . SER A 1 108 ? 8.081 11.647 3.703 1.00 70.25 108 SER A C 1
ATOM 840 O O . SER A 1 108 ? 8.189 11.050 2.625 1.00 70.25 108 SER A O 1
ATOM 842 N N . GLU A 1 109 ? 7.617 12.900 3.759 1.00 73.56 109 GLU A N 1
ATOM 843 C CA . GLU A 1 109 ? 7.298 13.657 2.538 1.00 73.56 109 GLU A CA 1
ATOM 844 C C . GLU A 1 109 ? 8.534 13.793 1.640 1.00 73.56 109 GLU A C 1
ATOM 846 O O . GLU A 1 109 ? 8.428 13.682 0.419 1.00 73.56 109 GLU A O 1
ATOM 851 N N . GLU A 1 110 ? 9.709 13.941 2.249 1.00 74.25 110 GLU A N 1
ATOM 852 C CA . GLU A 1 110 ? 11.005 13.987 1.582 1.00 74.25 110 GLU A CA 1
ATOM 853 C C . GLU A 1 110 ? 11.314 12.656 0.892 1.00 74.25 110 GLU A C 1
ATOM 855 O O . GLU A 1 110 ? 11.613 12.652 -0.299 1.00 74.25 110 GLU A O 1
ATOM 860 N N . ALA A 1 111 ? 11.140 11.520 1.578 1.00 72.06 111 ALA A N 1
ATOM 861 C CA . ALA A 1 111 ? 11.336 10.200 0.982 1.00 72.06 111 ALA A CA 1
ATOM 862 C C . ALA A 1 111 ? 10.377 9.982 -0.199 1.00 72.06 111 ALA A C 1
ATOM 864 O O . ALA A 1 111 ? 10.777 9.490 -1.252 1.00 72.06 111 ALA A O 1
ATOM 865 N N . VAL A 1 112 ? 9.114 10.403 -0.080 1.00 76.44 112 VAL A N 1
ATOM 866 C CA . VAL A 1 112 ? 8.150 10.339 -1.190 1.00 76.44 112 VAL A CA 1
ATOM 867 C C . VAL A 1 112 ? 8.607 11.207 -2.365 1.00 76.44 112 VAL A C 1
ATOM 869 O O . VAL A 1 112 ? 8.562 10.750 -3.511 1.00 76.44 112 VAL A O 1
ATOM 872 N N . GLN A 1 113 ? 9.059 12.437 -2.108 1.00 77.56 113 GLN A N 1
ATOM 873 C CA . GLN A 1 113 ? 9.577 13.325 -3.149 1.00 77.56 113 GLN A CA 1
ATOM 874 C C . GLN A 1 113 ? 10.826 12.753 -3.819 1.00 77.56 113 GLN A C 1
ATOM 876 O O . GLN A 1 113 ? 10.916 12.782 -5.043 1.00 77.56 113 GLN A O 1
ATOM 881 N N . GLU A 1 114 ? 11.756 12.179 -3.064 1.00 78.44 114 GLU A N 1
ATOM 882 C CA . GLU A 1 114 ? 12.962 11.546 -3.598 1.00 78.44 114 GLU A CA 1
ATOM 883 C C . GLU A 1 114 ? 12.635 10.326 -4.467 1.00 78.44 114 GLU A C 1
ATOM 885 O O . GLU A 1 114 ? 13.252 10.116 -5.515 1.00 78.44 114 GLU A O 1
ATOM 890 N N . VAL A 1 115 ? 11.628 9.534 -4.084 1.00 76.88 115 VAL A N 1
ATOM 891 C CA . VAL A 1 115 ? 11.157 8.399 -4.891 1.00 76.88 115 VAL A CA 1
ATOM 892 C C . VAL A 1 115 ? 10.521 8.875 -6.197 1.00 76.88 115 VAL A C 1
ATOM 894 O O . VAL A 1 115 ? 10.723 8.251 -7.240 1.00 76.88 115 VAL A O 1
ATOM 897 N N . LEU A 1 116 ? 9.774 9.982 -6.162 1.00 75.19 116 LEU A N 1
ATOM 898 C CA . LEU A 1 116 ? 9.171 10.588 -7.352 1.00 75.19 116 LEU A CA 1
ATOM 899 C C . LEU A 1 116 ? 10.202 11.275 -8.259 1.00 75.19 116 LEU A C 1
ATOM 901 O O . LEU A 1 116 ? 10.043 11.233 -9.477 1.00 75.19 116 LEU A O 1
ATOM 905 N N . ASN A 1 117 ? 11.248 11.866 -7.680 1.00 75.56 117 ASN A N 1
ATOM 906 C CA . ASN A 1 117 ? 12.314 12.579 -8.389 1.00 75.56 117 ASN A CA 1
ATOM 907 C C . ASN A 1 117 ? 13.472 11.665 -8.827 1.00 75.56 117 ASN A C 1
ATOM 909 O O . ASN A 1 117 ? 14.470 12.152 -9.352 1.00 75.56 117 ASN A O 1
ATOM 913 N N . GLU A 1 118 ? 13.346 10.349 -8.626 1.00 65.12 118 GLU A N 1
ATOM 914 C CA . GLU A 1 118 ? 14.369 9.338 -8.938 1.00 65.12 118 GLU A CA 1
ATOM 915 C C . GLU A 1 118 ? 15.709 9.521 -8.197 1.00 65.12 118 GLU A C 1
ATOM 917 O O . GLU A 1 118 ? 16.707 8.911 -8.579 1.00 65.12 118 GLU A O 1
ATOM 922 N N . SER A 1 119 ? 15.734 10.322 -7.131 1.00 58.50 119 SER A N 1
ATOM 923 C CA . SER A 1 119 ? 16.921 10.611 -6.319 1.00 58.50 119 SER A CA 1
ATOM 924 C C . SER A 1 119 ? 17.020 9.753 -5.055 1.00 58.50 119 SER A C 1
ATOM 926 O O . SER A 1 119 ? 18.012 9.840 -4.340 1.00 58.50 119 SER A O 1
ATOM 928 N N . PHE A 1 120 ? 16.020 8.910 -4.776 1.00 58.31 120 PHE A N 1
ATOM 929 C CA . PHE A 1 120 ? 16.062 7.994 -3.637 1.00 58.31 120 PHE A CA 1
ATOM 930 C C . PHE A 1 120 ? 16.998 6.805 -3.907 1.00 58.31 120 PHE A C 1
ATOM 932 O O . PHE A 1 120 ? 16.664 5.893 -4.677 1.00 58.31 120 PHE A O 1
ATOM 939 N N . GLU A 1 121 ? 18.143 6.803 -3.225 1.00 53.44 121 GLU A N 1
ATOM 940 C CA . GLU A 1 121 ? 19.138 5.719 -3.197 1.00 53.44 121 GLU A CA 1
ATOM 941 C C . GLU A 1 121 ? 18.927 4.738 -2.031 1.00 53.44 121 GLU A C 1
ATOM 943 O O . GLU A 1 121 ? 19.836 3.998 -1.669 1.00 53.44 121 GLU A O 1
ATOM 948 N N . GLY A 1 122 ? 17.747 4.705 -1.405 1.00 49.00 122 GLY A N 1
ATOM 949 C CA . GLY A 1 122 ? 17.509 3.742 -0.333 1.00 49.00 122 GLY A CA 1
ATOM 950 C C . GLY A 1 122 ? 17.611 2.306 -0.848 1.00 49.00 122 GLY A C 1
ATOM 951 O O . GLY A 1 122 ? 16.801 1.856 -1.666 1.00 49.00 122 GLY A O 1
ATOM 952 N N . GLU A 1 123 ? 18.617 1.592 -0.347 1.00 42.94 123 GLU A N 1
ATOM 953 C CA . GLU A 1 123 ? 18.795 0.159 -0.533 1.00 42.94 123 GLU A CA 1
ATOM 954 C C . GLU A 1 123 ? 17.676 -0.585 0.199 1.00 42.94 123 GLU A C 1
ATOM 956 O O . GLU A 1 123 ? 17.728 -0.873 1.392 1.00 42.94 123 GLU A O 1
ATOM 961 N N . GLY A 1 124 ? 16.616 -0.886 -0.537 1.00 47.41 124 GLY A N 1
ATOM 962 C CA . GLY A 1 124 ? 15.545 -1.740 -0.067 1.00 47.41 124 GLY A CA 1
ATOM 963 C C . GLY A 1 124 ? 14.906 -2.421 -1.257 1.00 47.41 124 GLY A C 1
ATOM 964 O O . GLY A 1 124 ? 14.296 -1.763 -2.100 1.00 47.41 124 GLY A O 1
ATOM 965 N N . GLU A 1 125 ? 15.028 -3.746 -1.341 1.00 47.00 125 GLU A N 1
ATOM 966 C CA . GLU A 1 125 ? 14.149 -4.517 -2.214 1.00 47.00 125 GLU A CA 1
ATOM 967 C C . GLU A 1 125 ? 12.705 -4.221 -1.783 1.00 47.00 125 GLU A C 1
ATOM 969 O O . GLU A 1 125 ? 12.263 -4.618 -0.701 1.00 47.00 125 GLU A O 1
ATOM 974 N N . ALA A 1 126 ? 11.959 -3.481 -2.604 1.00 54.34 126 ALA A N 1
ATOM 975 C CA . ALA A 1 126 ? 10.549 -3.265 -2.335 1.00 54.34 126 ALA A CA 1
ATOM 976 C C . ALA A 1 126 ? 9.803 -4.527 -2.762 1.00 54.34 126 ALA A C 1
ATOM 978 O O . ALA A 1 126 ? 9.611 -4.804 -3.949 1.00 54.34 126 ALA A O 1
ATOM 979 N N . PHE A 1 127 ? 9.420 -5.322 -1.769 1.00 53.25 127 PHE A N 1
ATOM 980 C CA . PHE A 1 127 ? 8.556 -6.472 -1.964 1.00 53.25 127 PHE A CA 1
ATOM 981 C C . PHE A 1 127 ? 7.116 -5.992 -2.105 1.00 53.25 127 PHE A C 1
ATOM 983 O O . PHE A 1 127 ? 6.624 -5.243 -1.258 1.00 53.25 127 PHE A O 1
ATOM 990 N N . PHE A 1 128 ? 6.403 -6.482 -3.119 1.00 57.94 128 PHE A N 1
ATOM 991 C CA . PHE A 1 128 ? 4.952 -6.490 -3.026 1.00 57.94 128 PHE A CA 1
ATOM 992 C C . PHE A 1 128 ? 4.548 -7.368 -1.853 1.00 57.94 128 PHE A C 1
ATOM 994 O O . PHE A 1 128 ? 4.764 -8.580 -1.832 1.00 57.94 128 PHE A O 1
ATOM 1001 N N . LEU A 1 129 ? 3.968 -6.697 -0.871 1.00 56.06 129 LEU A N 1
ATOM 1002 C CA . LEU A 1 129 ? 3.403 -7.294 0.319 1.00 56.06 129 LEU A CA 1
ATOM 1003 C C . LEU A 1 129 ? 2.130 -8.023 -0.063 1.00 56.06 129 LEU A C 1
ATOM 1005 O O . LEU A 1 129 ? 1.273 -7.441 -0.725 1.00 56.06 129 LEU A O 1
ATOM 1009 N N . THR A 1 130 ? 1.984 -9.265 0.387 1.00 60.94 130 THR A N 1
ATOM 1010 C CA . THR A 1 130 ? 0.759 -10.027 0.138 1.00 60.94 130 THR A CA 1
ATOM 1011 C C . THR A 1 130 ? -0.431 -9.294 0.726 1.00 60.94 130 THR A C 1
ATOM 1013 O O . THR A 1 130 ? -1.427 -9.146 0.030 1.00 60.94 130 THR A O 1
ATOM 1016 N N . LEU A 1 131 ? -0.308 -8.760 1.948 1.00 67.81 131 LEU A N 1
ATOM 1017 C CA . LEU A 1 131 ? -1.334 -7.940 2.588 1.00 67.81 131 LEU A CA 1
ATOM 1018 C C . LEU A 1 131 ? -0.754 -6.659 3.195 1.00 67.81 131 LEU A C 1
ATOM 1020 O O . LEU A 1 131 ? 0.287 -6.697 3.853 1.00 67.81 131 LEU A O 1
ATOM 1024 N N . ILE A 1 132 ? -1.473 -5.548 3.035 1.00 78.31 132 ILE A N 1
ATOM 1025 C CA . ILE A 1 132 ? -1.185 -4.247 3.654 1.00 78.31 132 ILE A CA 1
ATOM 1026 C C . ILE A 1 132 ? -2.429 -3.773 4.400 1.00 78.31 132 ILE A C 1
ATOM 1028 O O . ILE A 1 132 ? -3.544 -3.839 3.877 1.00 78.31 132 ILE A O 1
ATOM 1032 N N . ILE A 1 133 ? -2.249 -3.266 5.613 1.00 82.19 133 ILE A N 1
ATOM 1033 C CA . ILE A 1 133 ? -3.297 -2.561 6.349 1.00 82.19 133 ILE A CA 1
ATOM 1034 C C . ILE A 1 133 ? -2.682 -1.402 7.125 1.00 82.19 133 ILE A C 1
ATOM 1036 O O . ILE A 1 133 ? -1.578 -1.508 7.648 1.00 82.19 133 ILE A O 1
ATOM 1040 N N . THR A 1 134 ? -3.410 -0.296 7.228 1.00 78.00 134 THR A N 1
ATOM 1041 C CA . THR A 1 134 ? -3.070 0.767 8.176 1.00 78.00 134 THR A CA 1
ATOM 1042 C C . THR A 1 134 ? -3.840 0.555 9.475 1.00 78.00 134 THR A C 1
ATOM 1044 O O . THR A 1 134 ? -5.053 0.320 9.450 1.00 78.00 134 THR A O 1
ATOM 1047 N N . LYS A 1 135 ? -3.148 0.621 10.612 1.00 81.62 135 LYS A N 1
ATOM 1048 C CA . LYS A 1 135 ? -3.746 0.687 11.950 1.00 81.62 135 LYS A CA 1
ATOM 1049 C C . LYS A 1 135 ? -3.605 2.100 12.505 1.00 81.62 135 LYS A C 1
ATOM 1051 O O . LYS A 1 135 ? -2.679 2.808 12.130 1.00 81.62 135 LYS A O 1
ATOM 1056 N N . ILE A 1 136 ? -4.533 2.510 13.359 1.00 75.06 136 ILE A N 1
ATOM 1057 C CA . ILE A 1 136 ? -4.441 3.741 14.141 1.00 75.06 136 ILE A CA 1
ATOM 1058 C C . ILE A 1 136 ? -4.182 3.382 15.602 1.00 75.06 136 ILE A C 1
ATOM 1060 O O . ILE A 1 136 ? -4.881 2.522 16.139 1.00 75.06 136 ILE A O 1
ATOM 1064 N N . ASN A 1 137 ? -3.214 4.051 16.221 1.00 74.38 137 ASN A N 1
ATOM 1065 C CA . ASN A 1 137 ? -2.837 3.891 17.622 1.00 74.38 137 ASN A CA 1
ATOM 1066 C C . ASN A 1 137 ? -3.205 5.168 18.386 1.00 74.38 137 ASN A C 1
ATOM 1068 O O . ASN A 1 137 ? -3.080 6.267 17.842 1.00 74.38 137 ASN A O 1
ATOM 1072 N N . SER A 1 138 ? -3.652 5.037 19.634 1.00 68.94 138 SER A N 1
ATOM 1073 C CA . SER A 1 138 ? -3.812 6.191 20.528 1.00 68.94 138 SER A CA 1
ATOM 1074 C C . SER A 1 138 ? -2.470 6.537 21.170 1.00 68.94 138 SER A C 1
ATOM 1076 O O . SER A 1 138 ? -1.786 5.645 21.664 1.00 68.94 138 SER A O 1
ATOM 1078 N N . ILE A 1 139 ? -2.096 7.814 21.142 1.00 66.00 139 ILE A N 1
ATOM 1079 C CA . ILE A 1 139 ? -0.933 8.340 21.856 1.00 66.00 139 ILE A CA 1
ATOM 1080 C C . ILE A 1 139 ? -1.428 8.693 23.262 1.00 66.00 139 ILE A C 1
ATOM 1082 O O . ILE A 1 139 ? -2.311 9.540 23.398 1.00 66.00 139 ILE A O 1
ATOM 1086 N N . ASN A 1 140 ? -0.939 7.974 24.276 1.00 57.38 140 ASN A N 1
ATOM 1087 C CA . ASN A 1 140 ? -1.204 8.281 25.687 1.00 57.38 140 ASN A CA 1
ATOM 1088 C C . ASN A 1 140 ? -0.344 9.452 26.164 1.00 57.38 140 ASN A C 1
ATOM 1090 O O . ASN A 1 140 ? 0.832 9.516 25.741 1.00 57.38 140 ASN A O 1
#

Radius of gyration: 15.31 Å; chains: 1; bounding box: 34×34×44 Å

Sequence (140 aa):
MVDARGGAMRGCRHSGVRIIIPPRKASMPMRITCRYLRKEKLIHPPPLMEGEACASRILEMGPVGARFLGPVIIEVPHFASTRGKEREITILRSDTGESWREHVLEASEEAVQEVLNESFEGEGEAFFLTLIITKINSIN

Foldseek 3Di:
DAAQCWDKDDDPDPQRKIKTGHHRFHPGDDDKDKDFDDQVPQPAHADADVQKDFFATKMFIDDQFHWTPDDIDMDGDGNDDCPVVQKDKWKWFARPSHYIDTDPDPPDPVCVVCSRVVNDPDPDTDTRTRIMTIMMHGRD

InterPro domains:
  IPR000906 ZU5 domain [PF00791] (1-95)
  IPR000906 ZU5 domain [PS51145] (1-140)
  IPR000906 ZU5 domain [SM00218] (1-98)

Organism: Araneus ventricosus (NCBI:txid182803)

pLDDT: mean 81.31, std 11.52, range [42.94, 92.31]